Protein AF-A0A9D7F9H5-F1 (afdb_monomer_lite)

pLDDT: mean 81.32, std 13.12, range [48.09, 96.62]

Secondary structure (DSSP, 8-state):
-HHHHHHHTSS--SS-HHHHHHHHHHHHHHHHH-GGG--TTSGGGGSPP---------PPPSS---PPPP--SHHHHHHHHHHHHHHHT--TTPPP---------S-------

Foldseek 3Di:
DVQCCCVPPVVHGPDDPVRVVVVVVVVVVVCVVPVVPDDCPDPVNPPDDDPDPPPPDDDDAPDPDDDDDDDDDPVVVVVVLVVVCVVVVHDPPDDDDDDDDDDDPDDDDDDHD

Structure (mmCIF, N/CA/C/O backbone):
data_AF-A0A9D7F9H5-F1
#
_entry.id   AF-A0A9D7F9H5-F1
#
loop_
_atom_site.group_PDB
_atom_site.id
_atom_site.type_symbol
_atom_site.label_atom_id
_atom_site.label_alt_id
_atom_site.label_comp_id
_atom_site.label_asym_id
_atom_site.label_entity_id
_atom_site.label_seq_id
_atom_site.pdbx_PDB_ins_code
_atom_site.Cartn_x
_atom_site.Cartn_y
_atom_site.Cartn_z
_atom_site.occupancy
_atom_site.B_iso_or_equiv
_atom_site.auth_seq_id
_atom_site.auth_comp_id
_atom_site.auth_asym_id
_atom_site.auth_atom_id
_atom_site.pdbx_PDB_model_num
ATOM 1 N N . MET A 1 1 ? -10.804 -4.052 5.857 1.00 79.44 1 MET A N 1
ATOM 2 C CA . MET A 1 1 ? -9.917 -4.511 4.766 1.00 79.44 1 MET A CA 1
ATOM 3 C C . MET A 1 1 ? -10.554 -4.525 3.388 1.00 79.44 1 MET A C 1
ATOM 5 O O . MET A 1 1 ? -10.019 -3.832 2.543 1.00 79.44 1 MET A O 1
ATOM 9 N N . TYR A 1 2 ? -11.657 -5.238 3.119 1.00 92.50 2 TYR A N 1
ATOM 10 C CA . TYR A 1 2 ? -12.221 -5.275 1.752 1.00 92.50 2 TYR A CA 1
ATOM 11 C C . TYR A 1 2 ? -12.548 -3.883 1.177 1.00 92.50 2 TYR A C 1
ATOM 13 O O . TYR A 1 2 ? -12.075 -3.538 0.098 1.00 92.50 2 TYR A O 1
ATOM 21 N N . HIS A 1 3 ? -13.301 -3.064 1.920 1.00 93.06 3 HIS A N 1
ATOM 22 C CA . HIS A 1 3 ? -13.669 -1.713 1.480 1.00 93.06 3 HIS A CA 1
ATOM 23 C C . HIS A 1 3 ? -12.452 -0.781 1.349 1.00 93.06 3 HIS A C 1
ATOM 25 O O . HIS A 1 3 ? -12.349 -0.066 0.360 1.00 93.06 3 HIS A O 1
ATOM 31 N N . GLU A 1 4 ? -11.491 -0.860 2.280 1.00 91.19 4 GLU A N 1
ATOM 32 C CA . GLU A 1 4 ? -10.222 -0.112 2.212 1.00 91.19 4 GLU A CA 1
ATOM 33 C C . GLU A 1 4 ? -9.412 -0.490 0.964 1.00 91.19 4 GLU A C 1
ATOM 35 O O . GLU A 1 4 ? -8.902 0.380 0.271 1.00 91.19 4 GLU A O 1
ATOM 40 N N . TRP A 1 5 ? -9.310 -1.783 0.648 1.00 92.94 5 TRP A N 1
ATOM 41 C CA . TRP A 1 5 ? -8.585 -2.266 -0.527 1.00 92.94 5 TRP A CA 1
ATOM 42 C C . TRP A 1 5 ? -9.242 -1.795 -1.826 1.00 92.94 5 TRP A C 1
ATOM 44 O O . TRP A 1 5 ? -8.563 -1.300 -2.723 1.00 92.94 5 TRP A O 1
ATOM 54 N N . ARG A 1 6 ? -10.574 -1.874 -1.911 1.00 95.38 6 ARG A N 1
ATOM 55 C CA . ARG A 1 6 ? -11.311 -1.356 -3.069 1.00 95.38 6 ARG A CA 1
ATOM 56 C C . ARG A 1 6 ? -11.147 0.151 -3.244 1.00 95.38 6 ARG A C 1
ATOM 58 O O . ARG A 1 6 ? -11.012 0.604 -4.373 1.00 95.38 6 ARG A O 1
ATOM 65 N N . TYR A 1 7 ? -11.111 0.902 -2.146 1.00 93.69 7 TYR A N 1
ATOM 66 C CA . TYR A 1 7 ? -10.914 2.347 -2.171 1.00 93.69 7 TYR A CA 1
ATOM 67 C C . TYR A 1 7 ? -9.469 2.731 -2.538 1.00 93.69 7 TYR A C 1
ATOM 69 O O . TYR A 1 7 ? -9.254 3.442 -3.512 1.00 93.69 7 TYR A O 1
ATOM 77 N N . TYR A 1 8 ? -8.466 2.235 -1.805 1.00 91.00 8 TYR A N 1
ATOM 78 C CA . TYR A 1 8 ? -7.075 2.693 -1.933 1.00 91.00 8 TYR A CA 1
ATOM 79 C C . TYR A 1 8 ? -6.249 1.963 -2.994 1.00 91.00 8 TYR A C 1
ATOM 81 O O . TYR A 1 8 ? -5.310 2.549 -3.523 1.00 91.00 8 TYR A O 1
ATOM 89 N N . VAL A 1 9 ? -6.546 0.692 -3.280 1.00 93.06 9 VAL A N 1
ATOM 90 C CA . VAL A 1 9 ? -5.742 -0.127 -4.206 1.00 93.06 9 VAL A CA 1
ATOM 91 C C . VAL A 1 9 ? -6.406 -0.222 -5.569 1.00 93.06 9 VAL A C 1
ATOM 93 O O . VAL A 1 9 ? -5.754 0.004 -6.582 1.00 93.06 9 VAL A O 1
ATOM 96 N N . LEU A 1 10 ? -7.701 -0.545 -5.605 1.00 94.69 10 LEU A N 1
ATOM 97 C CA . LEU A 1 10 ? -8.418 -0.667 -6.876 1.00 94.69 10 LEU A CA 1
ATOM 98 C C . LEU A 1 10 ? -8.973 0.654 -7.408 1.00 94.69 10 LEU A C 1
ATOM 100 O O . LEU A 1 10 ? -9.323 0.710 -8.584 1.00 94.69 10 LEU A O 1
ATOM 104 N N . ASN A 1 11 ? -9.079 1.688 -6.565 1.00 93.75 11 ASN A N 1
ATOM 105 C CA . ASN A 1 11 ? -9.773 2.932 -6.901 1.00 93.75 11 ASN A CA 1
ATOM 106 C C . ASN A 1 11 ? -11.203 2.684 -7.448 1.00 93.75 11 ASN A C 1
ATOM 108 O O . ASN A 1 11 ? -11.657 3.346 -8.378 1.00 93.75 11 ASN A O 1
ATOM 112 N N . ASP A 1 12 ? -11.896 1.690 -6.883 1.00 96.44 12 ASP A N 1
ATOM 113 C CA . ASP A 1 12 ? -13.228 1.215 -7.287 1.00 96.44 12 ASP A CA 1
ATOM 114 C C . ASP A 1 12 ? -14.095 0.939 -6.037 1.00 96.44 12 ASP A C 1
ATOM 116 O O . ASP A 1 12 ? -14.340 -0.224 -5.672 1.00 96.44 12 ASP A O 1
ATOM 120 N N . PRO A 1 13 ? -14.499 1.991 -5.299 1.00 94.06 13 PRO A N 1
ATOM 121 C CA . PRO A 1 13 ? -15.216 1.850 -4.037 1.00 94.06 13 PRO A CA 1
ATOM 122 C C . PRO A 1 13 ? -16.637 1.297 -4.231 1.00 94.06 13 PRO A C 1
ATOM 124 O O . PRO A 1 13 ? -17.369 1.699 -5.127 1.00 94.06 13 PRO A O 1
ATOM 127 N N . VAL A 1 14 ? -17.049 0.386 -3.342 1.00 96.62 14 VAL A N 1
ATOM 128 C CA . VAL A 1 14 ? -18.415 -0.202 -3.318 1.00 96.62 14 VAL A CA 1
ATOM 129 C C . VAL A 1 14 ? -19.354 0.446 -2.319 1.00 96.62 14 VAL A C 1
ATOM 131 O O . VAL A 1 14 ? -20.549 0.180 -2.337 1.00 96.62 14 VAL A O 1
ATOM 134 N N . VAL A 1 15 ? -18.785 1.214 -1.402 1.00 95.31 15 VAL A N 1
ATOM 135 C CA . VAL A 1 15 ? -19.495 1.948 -0.363 1.00 95.31 15 VAL A CA 1
ATOM 136 C C . VAL A 1 15 ? -18.928 3.350 -0.359 1.00 95.31 15 VAL A C 1
ATOM 138 O O . VAL A 1 15 ? -17.743 3.539 -0.650 1.00 95.31 15 VAL A O 1
ATOM 141 N N . ASN A 1 16 ? -19.769 4.324 -0.052 1.00 95.12 16 ASN A N 1
ATOM 142 C CA . ASN A 1 16 ? -19.306 5.691 0.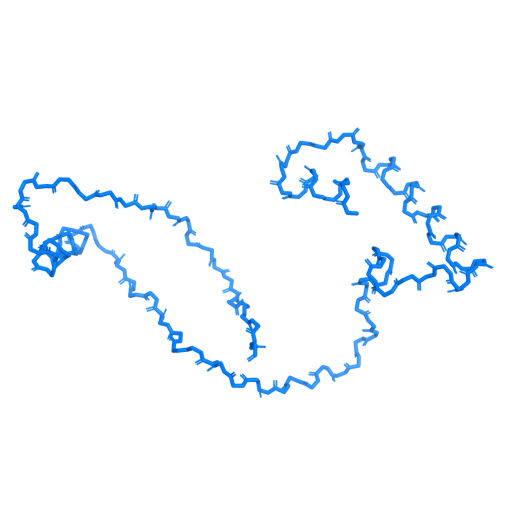136 1.00 95.12 16 ASN A CA 1
ATOM 143 C C . ASN A 1 16 ? -18.683 5.879 1.531 1.00 95.12 16 ASN A C 1
ATOM 145 O O . ASN A 1 16 ? -18.803 5.023 2.413 1.00 95.12 16 ASN A O 1
ATOM 149 N N . ASP A 1 17 ? -18.051 7.032 1.735 1.00 94.12 17 ASP A N 1
ATOM 150 C CA . ASP A 1 17 ? -17.359 7.364 2.984 1.00 94.12 17 ASP A CA 1
ATOM 151 C C . ASP A 1 17 ? -18.285 7.304 4.208 1.00 94.12 17 ASP A C 1
ATOM 153 O O . ASP A 1 17 ? -17.901 6.790 5.256 1.00 94.12 17 ASP A O 1
ATOM 157 N N . PHE A 1 18 ? -19.538 7.753 4.080 1.00 96.44 18 PHE A N 1
ATOM 158 C CA . PHE A 1 18 ? -20.502 7.731 5.183 1.00 96.44 18 PHE A CA 1
ATOM 159 C C . PHE A 1 18 ? -20.884 6.302 5.597 1.00 96.44 18 PHE A C 1
ATOM 161 O O . PHE A 1 18 ? -20.989 5.993 6.787 1.00 96.44 18 PHE A O 1
ATOM 168 N N . GLU A 1 19 ? -21.091 5.417 4.624 1.00 96.38 19 GLU A N 1
ATOM 169 C CA . GLU A 1 19 ? -21.368 4.001 4.869 1.00 96.38 19 GLU A CA 1
ATOM 170 C C . GLU A 1 19 ? -20.172 3.315 5.530 1.00 96.38 19 GLU A C 1
ATOM 172 O O . GLU A 1 19 ? -20.343 2.591 6.514 1.00 96.38 19 GLU A O 1
ATOM 177 N N . TYR A 1 20 ? -18.961 3.589 5.037 1.00 95.31 20 TYR A N 1
ATOM 178 C CA . TYR A 1 20 ? -17.730 3.087 5.636 1.00 95.31 20 TYR A CA 1
ATOM 179 C C . TYR A 1 20 ? -17.577 3.555 7.089 1.00 95.31 20 TYR A C 1
ATOM 181 O O . TYR A 1 20 ? -17.369 2.731 7.982 1.00 95.31 20 TYR A O 1
ATOM 189 N N . ASP A 1 21 ? -17.761 4.848 7.351 1.00 95.06 21 ASP A N 1
ATOM 190 C CA . ASP A 1 21 ? -17.682 5.429 8.692 1.00 95.06 21 ASP A CA 1
ATOM 191 C C . ASP A 1 21 ? -18.711 4.822 9.649 1.00 95.06 21 ASP A C 1
ATOM 193 O O . ASP A 1 21 ? -18.418 4.583 10.825 1.00 95.06 21 ASP A O 1
ATOM 197 N N . SER A 1 22 ? -19.924 4.555 9.162 1.00 96.62 22 SER A N 1
ATOM 198 C CA . SER A 1 22 ? -20.971 3.893 9.942 1.00 96.62 22 SER A CA 1
ATOM 199 C C . SER A 1 22 ? -20.558 2.474 10.338 1.00 96.62 22 SER A C 1
ATOM 201 O O . SER A 1 22 ? -20.647 2.113 11.515 1.00 96.62 22 SER A O 1
ATOM 203 N N . LEU A 1 23 ? -20.043 1.685 9.390 1.00 95.06 23 LEU A N 1
ATOM 204 C CA . LEU A 1 23 ? -19.539 0.333 9.649 1.00 95.06 23 LEU A CA 1
ATOM 205 C C . LEU A 1 23 ? -18.348 0.350 10.615 1.00 95.06 23 LEU A C 1
ATOM 207 O O . LEU A 1 23 ? -18.282 -0.462 11.539 1.00 95.06 23 LEU A O 1
ATOM 211 N N . PHE A 1 24 ? -17.432 1.302 10.446 1.00 94.81 24 PHE A N 1
ATOM 212 C CA . PHE A 1 24 ? -16.259 1.444 11.302 1.00 94.81 24 PHE A CA 1
ATOM 213 C C . PHE A 1 24 ? -16.644 1.789 12.748 1.00 94.81 24 PHE A C 1
ATOM 215 O O . PHE A 1 24 ? -16.132 1.176 13.685 1.00 94.81 24 PHE A O 1
ATOM 222 N N . LYS A 1 25 ? -17.607 2.698 12.953 1.00 95.50 25 LYS A N 1
ATOM 223 C CA . LYS A 1 25 ? -18.153 3.015 14.288 1.00 95.50 25 LYS A CA 1
ATOM 224 C C . LYS A 1 25 ? -18.848 1.816 14.931 1.00 95.50 25 LYS A C 1
ATOM 226 O O . LYS A 1 25 ? -18.703 1.597 16.131 1.00 95.50 25 LYS A O 1
ATOM 231 N N . GLN A 1 26 ? -19.592 1.031 14.154 1.00 95.69 26 GLN A N 1
ATOM 232 C CA . GLN A 1 26 ? -20.226 -0.192 14.657 1.00 95.69 26 GLN A CA 1
ATOM 233 C C . GLN A 1 26 ? -19.183 -1.212 15.126 1.00 95.69 26 GLN A C 1
ATOM 235 O O . GLN A 1 26 ? -19.332 -1.768 16.213 1.00 95.69 26 GLN A O 1
ATOM 240 N N . LEU A 1 27 ? -18.105 -1.403 14.359 1.00 94.44 27 LEU A N 1
ATOM 241 C CA . LEU A 1 27 ? -16.990 -2.271 14.742 1.00 94.44 27 LEU A CA 1
ATOM 242 C C . LEU A 1 27 ? -16.328 -1.801 16.045 1.00 94.44 27 LEU A C 1
ATOM 244 O O . LEU A 1 27 ? -16.175 -2.597 16.967 1.00 94.44 27 LEU A O 1
ATOM 248 N N . GLN A 1 28 ? -16.019 -0.505 16.161 1.00 94.06 28 GLN A N 1
ATOM 249 C CA . GLN A 1 28 ? -15.465 0.071 17.392 1.00 94.06 28 GLN A CA 1
ATOM 250 C C . GLN A 1 28 ? -16.370 -0.167 18.603 1.00 94.06 28 GLN A C 1
ATOM 252 O O . GLN A 1 28 ? -15.899 -0.560 19.671 1.00 94.06 28 GLN A O 1
ATOM 257 N N . ASN A 1 29 ? -17.677 0.050 18.441 1.00 95.94 29 ASN A N 1
ATOM 258 C CA . ASN A 1 29 ? -18.642 -0.187 19.507 1.00 95.94 29 ASN A CA 1
ATOM 259 C C . ASN A 1 29 ? -18.645 -1.660 19.926 1.00 95.94 29 ASN A C 1
ATOM 261 O O . ASN A 1 29 ? -18.624 -1.942 21.122 1.00 95.94 29 ASN A O 1
ATOM 265 N N . LEU A 1 30 ? -18.637 -2.594 18.974 1.00 95.19 30 LEU A N 1
ATOM 266 C CA . LEU A 1 30 ? -18.610 -4.026 19.269 1.00 95.19 30 LEU A CA 1
ATOM 267 C C . LEU A 1 30 ? -17.354 -4.430 20.039 1.00 95.19 30 LEU A C 1
ATOM 269 O O . LEU A 1 30 ? -17.466 -5.090 21.065 1.00 95.19 30 LEU A O 1
ATOM 273 N N . GLU A 1 31 ? -16.179 -3.996 19.602 1.00 95.31 31 GLU A N 1
ATOM 274 C CA . GLU A 1 31 ? -14.919 -4.307 20.286 1.00 95.31 31 GLU A CA 1
ATOM 275 C C . GLU A 1 31 ? -14.830 -3.665 21.673 1.00 95.31 31 GLU A C 1
ATOM 277 O O . GLU A 1 31 ? -14.268 -4.255 22.591 1.00 95.31 31 GLU A O 1
ATOM 282 N N . THR A 1 32 ? -15.447 -2.495 21.861 1.00 93.44 32 THR A N 1
ATOM 283 C CA . THR A 1 32 ? -15.546 -1.852 23.180 1.00 93.44 32 THR A CA 1
ATOM 284 C C . THR A 1 32 ? -16.415 -2.668 24.140 1.00 93.44 32 THR A C 1
ATOM 286 O O . THR A 1 32 ? -16.060 -2.838 25.304 1.00 93.44 32 THR A O 1
ATOM 289 N N . HIS A 1 33 ? -17.553 -3.188 23.666 1.00 96.50 33 HIS A N 1
ATOM 290 C CA . HIS A 1 33 ? -18.466 -3.989 24.492 1.00 96.50 33 HIS A CA 1
ATOM 291 C C . HIS A 1 33 ? -17.976 -5.428 24.688 1.00 96.50 33 HIS A C 1
ATOM 293 O O . HIS A 1 33 ? -18.272 -6.049 25.708 1.00 96.50 33 HIS A O 1
ATOM 299 N N . TYR A 1 34 ? -17.206 -5.949 23.733 1.00 94.75 34 TYR A N 1
ATOM 300 C CA . TYR A 1 34 ? -16.667 -7.303 23.736 1.00 94.75 34 TYR A CA 1
ATOM 301 C C . TYR A 1 34 ? -15.158 -7.280 23.467 1.00 94.75 34 TYR A C 1
ATOM 303 O O . TYR A 1 34 ? -14.723 -7.643 22.371 1.00 94.75 34 TYR A O 1
ATOM 311 N N . PRO A 1 35 ? -14.333 -6.932 24.472 1.00 90.44 35 PRO A N 1
ATOM 312 C CA . PRO A 1 35 ? -12.884 -6.818 24.295 1.00 90.44 35 PRO A CA 1
ATOM 313 C C . PRO A 1 35 ? -12.215 -8.098 23.777 1.00 90.44 35 PRO A C 1
ATOM 315 O O . PRO A 1 35 ? -11.206 -8.033 23.087 1.00 90.44 35 PRO A O 1
ATOM 318 N N . GLY A 1 36 ? -12.796 -9.273 24.052 1.00 92.12 36 GLY A N 1
ATOM 319 C CA . GLY A 1 36 ? -12.300 -10.556 23.540 1.00 92.12 36 GLY A CA 1
ATOM 320 C C . GLY A 1 36 ? -12.454 -10.758 22.025 1.00 92.12 36 GLY A C 1
ATOM 321 O O . GLY A 1 36 ? -11.880 -11.703 21.494 1.00 92.12 36 GLY A O 1
ATOM 322 N N . LEU A 1 37 ? -13.218 -9.905 21.331 1.00 90.12 37 LEU A N 1
ATOM 323 C CA . LEU A 1 37 ? -13.354 -9.918 19.869 1.00 90.12 37 LEU A CA 1
ATOM 324 C C . LEU A 1 37 ? -12.351 -8.990 19.167 1.00 90.12 37 LEU A C 1
ATOM 326 O O . LEU A 1 37 ? -12.214 -9.067 17.946 1.00 90.12 37 LEU A O 1
ATOM 330 N N . ALA A 1 38 ? -11.654 -8.127 19.913 1.00 90.12 38 ALA A N 1
ATOM 331 C CA . ALA A 1 38 ? -10.666 -7.213 19.357 1.00 90.12 38 ALA A CA 1
ATOM 332 C C . ALA A 1 38 ? -9.402 -7.987 18.943 1.00 90.12 38 ALA A C 1
ATOM 334 O O . ALA A 1 38 ? -8.545 -8.314 19.764 1.00 90.12 38 ALA A O 1
ATOM 335 N N . SER A 1 39 ? -9.298 -8.303 17.651 1.00 89.25 39 SER A N 1
ATOM 336 C CA . SER A 1 39 ? -8.100 -8.915 17.070 1.00 89.25 39 SER A CA 1
ATOM 337 C C . SER A 1 39 ? -7.002 -7.863 16.843 1.00 89.25 39 SER A C 1
ATOM 339 O O . SER A 1 39 ? -7.332 -6.754 16.413 1.00 89.25 39 SER A O 1
ATOM 341 N N . PRO A 1 40 ? -5.707 -8.195 17.027 1.00 87.88 40 PRO A N 1
ATOM 342 C CA . PRO A 1 40 ? -4.591 -7.303 16.691 1.00 87.88 40 PRO A CA 1
ATOM 343 C C . PRO A 1 40 ? -4.605 -6.790 15.242 1.00 87.88 40 PRO A C 1
ATOM 345 O O . PRO A 1 40 ? -4.161 -5.678 14.978 1.00 87.88 40 PRO A O 1
ATOM 348 N N . ASP A 1 41 ? -5.157 -7.570 14.308 1.00 87.06 41 ASP A N 1
ATOM 349 C CA . ASP A 1 41 ? -5.233 -7.207 12.885 1.00 87.06 41 ASP A CA 1
ATOM 350 C C . ASP A 1 41 ? -6.454 -6.339 12.537 1.00 87.06 41 ASP A C 1
ATOM 352 O O . ASP A 1 41 ? -6.647 -5.953 11.373 1.00 87.06 41 ASP A O 1
ATOM 356 N N . SER A 1 42 ? -7.316 -6.059 13.520 1.00 90.12 42 SER A N 1
ATOM 357 C CA . SER A 1 42 ? -8.538 -5.294 13.306 1.00 90.12 42 SER A CA 1
ATOM 358 C C . SER A 1 42 ? -8.221 -3.879 12.804 1.00 90.12 42 SER A C 1
ATOM 360 O O . SER A 1 42 ? -7.297 -3.232 13.308 1.00 90.12 42 SER A O 1
ATOM 362 N N . PRO A 1 43 ? -8.994 -3.339 11.841 1.00 89.69 43 PRO A N 1
ATOM 363 C CA . PRO A 1 43 ? -8.821 -1.970 11.356 1.00 89.69 43 PRO A CA 1
ATOM 364 C C . PRO A 1 43 ? -8.817 -0.902 12.460 1.00 89.69 43 PRO A C 1
ATOM 366 O O . PRO A 1 43 ? -8.174 0.134 12.310 1.00 89.69 43 PRO A O 1
ATOM 369 N N . THR A 1 44 ? -9.503 -1.143 13.577 1.00 90.62 44 THR A N 1
ATOM 370 C CA . THR A 1 44 ? -9.577 -0.221 14.722 1.00 90.62 44 THR A CA 1
ATOM 371 C C . THR A 1 44 ? -8.285 -0.166 15.542 1.00 90.62 44 THR A C 1
ATOM 373 O O . THR A 1 44 ? -8.012 0.863 16.158 1.00 90.62 44 THR A O 1
ATOM 376 N N . GLN A 1 45 ? -7.477 -1.231 15.510 1.00 88.06 45 GLN A N 1
ATOM 377 C CA . GLN A 1 45 ? -6.217 -1.368 16.252 1.00 88.06 45 GLN A CA 1
ATOM 378 C C . GLN A 1 45 ? -5.010 -0.816 15.481 1.00 88.06 45 GLN A C 1
ATOM 380 O O . GLN A 1 45 ? -3.919 -0.705 16.026 1.00 88.06 45 GLN A O 1
ATOM 385 N N . ARG A 1 46 ? -5.192 -0.420 14.214 1.00 81.81 46 ARG A N 1
ATOM 386 C CA . ARG A 1 46 ? -4.122 0.140 13.367 1.00 81.81 46 ARG A CA 1
ATOM 387 C C . ARG A 1 46 ? -3.739 1.577 13.703 1.00 81.81 46 ARG A C 1
ATOM 389 O O . ARG A 1 46 ? -2.814 2.115 13.095 1.00 81.81 46 ARG A O 1
ATOM 396 N N . ARG A 1 47 ? -4.453 2.240 14.619 1.00 64.19 47 ARG A N 1
ATOM 397 C CA . ARG A 1 47 ? -4.011 3.551 15.099 1.00 64.19 47 ARG A CA 1
ATOM 398 C C . ARG A 1 47 ? -2.724 3.358 15.881 1.00 64.19 47 ARG A C 1
ATOM 400 O O . ARG A 1 47 ? -2.665 2.508 16.761 1.00 64.19 47 ARG A O 1
ATOM 407 N N . SER A 1 48 ? -1.718 4.166 15.554 1.00 50.50 48 SER A N 1
ATOM 408 C CA . SER A 1 48 ? -0.496 4.240 16.346 1.00 50.50 48 SER A CA 1
ATOM 409 C C . SER A 1 48 ? -0.891 4.414 17.808 1.00 50.50 48 SER A C 1
ATOM 411 O O . SER A 1 48 ? -1.571 5.387 18.143 1.00 50.50 48 SER A O 1
ATOM 413 N N . ALA A 1 49 ? -0.479 3.469 18.659 1.00 50.72 49 ALA 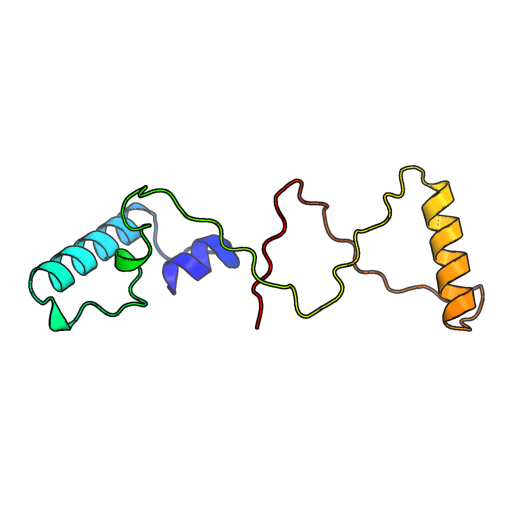A N 1
ATOM 414 C CA . ALA A 1 49 ? -0.390 3.728 20.087 1.00 50.72 49 ALA A CA 1
ATOM 415 C C . ALA A 1 49 ? 0.374 5.048 20.269 1.00 50.72 49 ALA A C 1
ATOM 417 O O . ALA A 1 49 ? 1.219 5.373 19.426 1.00 50.72 49 ALA A O 1
ATOM 418 N N . ASP A 1 50 ? -0.014 5.810 21.293 1.00 50.31 50 ASP A N 1
ATOM 419 C CA . ASP A 1 50 ? 0.445 7.164 21.611 1.00 50.31 50 ASP A CA 1
ATOM 420 C C . ASP A 1 50 ? 1.865 7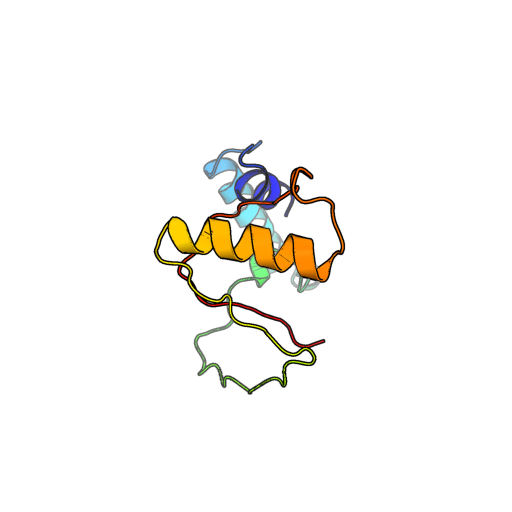.470 21.136 1.00 50.31 50 ASP A C 1
ATOM 422 O O . ASP A 1 50 ? 2.741 6.611 21.235 1.00 50.31 50 ASP A O 1
ATOM 426 N N . LEU A 1 51 ? 2.077 8.719 20.688 1.00 51.59 51 LEU A N 1
ATOM 427 C CA . LEU A 1 51 ? 3.352 9.355 20.307 1.00 51.59 51 LEU A CA 1
ATOM 428 C C . LEU A 1 51 ? 4.382 9.357 21.460 1.00 51.59 51 LEU A C 1
ATOM 430 O O . LEU A 1 51 ? 4.937 10.382 21.843 1.00 51.59 51 LEU A O 1
ATOM 434 N N . THR A 1 52 ? 4.618 8.199 22.049 1.00 52.75 52 THR A N 1
ATOM 435 C CA . THR A 1 52 ? 5.707 7.885 22.944 1.00 52.75 52 THR A CA 1
ATOM 436 C C . THR A 1 52 ? 6.906 7.703 22.042 1.00 52.75 52 THR A C 1
ATOM 438 O O . THR A 1 52 ? 6.871 6.893 21.120 1.00 52.75 52 THR A O 1
ATOM 441 N N . GLU A 1 53 ? 7.895 8.572 22.248 1.00 56.41 53 GLU A N 1
ATOM 442 C CA . GLU A 1 53 ? 9.207 8.603 21.606 1.00 56.41 53 GLU A CA 1
ATOM 443 C C . GLU A 1 53 ? 9.532 7.299 20.872 1.00 56.41 53 GLU A C 1
ATOM 445 O O . GLU A 1 53 ? 9.980 6.317 21.468 1.00 56.41 53 GLU A O 1
ATOM 450 N N . VAL A 1 54 ? 9.253 7.271 19.564 1.00 59.66 54 VAL A N 1
ATOM 451 C CA . VAL A 1 54 ? 9.547 6.101 18.744 1.00 59.66 54 VAL A CA 1
ATOM 452 C C . VAL A 1 54 ? 11.062 5.979 18.708 1.00 59.66 54 VAL A C 1
ATOM 454 O O . VAL A 1 54 ? 11.748 6.698 17.981 1.00 59.66 54 VAL A O 1
ATOM 457 N N . SER A 1 55 ? 11.598 5.082 19.532 1.00 60.25 55 SER A N 1
ATOM 458 C CA . SER A 1 55 ? 13.004 4.722 19.483 1.00 60.25 55 SER A CA 1
ATOM 459 C C . SER A 1 55 ? 13.233 3.972 18.177 1.00 60.25 55 SER A C 1
ATOM 461 O O . SER A 1 55 ? 12.923 2.786 18.046 1.00 60.25 55 SER A O 1
ATOM 463 N N . LEU A 1 56 ? 13.727 4.694 17.172 1.00 67.62 56 LEU A N 1
ATOM 464 C CA . LEU A 1 56 ? 14.120 4.120 15.894 1.00 67.62 56 LEU A CA 1
ATOM 465 C C . LEU A 1 56 ? 15.346 3.239 16.124 1.00 67.62 56 LEU A C 1
ATOM 467 O O . LEU A 1 56 ? 16.489 3.698 16.130 1.00 67.62 56 LEU A O 1
ATOM 471 N N . ARG A 1 57 ? 15.106 1.948 16.342 1.00 70.12 57 ARG A N 1
ATOM 472 C CA . ARG A 1 57 ? 16.175 0.961 16.397 1.00 70.12 57 ARG A CA 1
ATOM 473 C C . ARG A 1 57 ? 16.604 0.646 14.970 1.00 70.12 57 ARG A C 1
ATOM 475 O O . ARG A 1 57 ? 15.790 0.206 14.163 1.00 70.12 57 ARG A O 1
ATOM 482 N N . GLY A 1 58 ? 17.882 0.860 14.664 1.00 70.25 58 GLY A N 1
ATOM 483 C CA . GLY A 1 58 ? 18.448 0.464 13.378 1.00 70.25 58 GLY A CA 1
ATOM 484 C C . GLY A 1 58 ? 18.280 -1.040 13.174 1.00 70.25 58 GLY A C 1
ATOM 485 O O . GLY A 1 58 ? 18.837 -1.834 13.933 1.00 70.25 58 GLY A O 1
ATOM 486 N N . VAL A 1 59 ? 17.497 -1.426 12.169 1.00 72.62 59 VAL A N 1
ATOM 487 C CA . VAL A 1 59 ? 17.381 -2.818 11.731 1.00 72.62 59 VAL A CA 1
ATOM 488 C C . VAL A 1 59 ? 18.391 -3.019 10.601 1.00 72.62 59 VAL A C 1
ATOM 490 O O . VAL A 1 59 ? 18.353 -2.259 9.629 1.00 72.62 59 VAL A O 1
ATOM 493 N N . PRO A 1 60 ? 19.317 -3.988 10.707 1.00 69.19 60 PRO A N 1
ATOM 494 C CA . PRO A 1 60 ? 20.238 -4.271 9.618 1.00 69.19 60 PRO A CA 1
ATOM 495 C C . PRO A 1 60 ? 19.441 -4.730 8.393 1.00 69.19 60 PRO A C 1
ATOM 497 O O . PRO A 1 60 ? 18.667 -5.683 8.462 1.00 69.19 60 PRO A O 1
ATOM 500 N N . GLN A 1 61 ? 19.619 -4.042 7.267 1.00 63.31 61 GLN A N 1
ATOM 501 C CA . GLN A 1 61 ? 19.035 -4.474 6.003 1.00 63.31 61 GLN A CA 1
ATOM 502 C C . GLN A 1 61 ? 19.792 -5.713 5.510 1.00 63.31 61 GLN A C 1
ATOM 504 O O . GLN A 1 61 ? 20.995 -5.653 5.262 1.00 63.31 61 GLN A O 1
ATOM 509 N N . SER A 1 62 ? 19.083 -6.839 5.392 1.00 65.25 62 SER A N 1
ATOM 510 C CA . SER A 1 62 ? 19.647 -8.132 4.970 1.00 65.25 62 SER A CA 1
ATOM 511 C C . SER A 1 62 ? 20.151 -8.118 3.515 1.00 65.25 62 SER A C 1
ATOM 513 O O . SER A 1 62 ? 21.082 -8.843 3.169 1.00 65.25 62 SER A O 1
ATOM 515 N N . ASN A 1 63 ? 19.612 -7.222 2.679 1.00 64.06 63 ASN A N 1
ATOM 516 C CA . ASN A 1 63 ? 19.981 -7.086 1.273 1.00 64.06 63 ASN A CA 1
ATOM 517 C C . ASN A 1 63 ? 20.715 -5.766 1.015 1.00 64.06 63 ASN A C 1
ATOM 519 O O . ASN A 1 63 ? 20.346 -4.725 1.558 1.00 64.06 63 ASN A O 1
ATOM 523 N N . SER A 1 64 ? 21.715 -5.789 0.127 1.00 65.69 64 SER A N 1
ATOM 524 C CA . SER A 1 64 ? 22.362 -4.571 -0.370 1.00 65.69 64 SER A CA 1
ATOM 525 C C . SER A 1 64 ? 21.358 -3.738 -1.166 1.00 65.69 64 SER A C 1
ATOM 527 O O . SER A 1 64 ? 21.113 -4.003 -2.345 1.00 65.69 64 SER A O 1
ATOM 529 N N . PHE A 1 65 ? 20.776 -2.730 -0.523 1.00 67.56 65 PHE A N 1
ATOM 530 C CA . PHE A 1 65 ? 19.976 -1.723 -1.201 1.00 67.56 65 PHE A CA 1
ATOM 531 C C . PHE A 1 65 ? 20.852 -0.982 -2.219 1.00 67.56 65 PHE A C 1
ATOM 533 O O . PHE A 1 65 ? 21.928 -0.483 -1.880 1.00 67.56 65 PHE A O 1
ATOM 540 N N . ARG A 1 66 ? 20.411 -0.929 -3.478 1.00 72.56 66 ARG A N 1
ATOM 541 C CA . ARG A 1 66 ? 21.065 -0.142 -4.527 1.00 72.56 66 ARG A CA 1
ATOM 542 C C . ARG A 1 66 ? 20.213 1.075 -4.831 1.00 72.56 66 ARG A C 1
ATOM 544 O O . ARG A 1 66 ? 19.058 0.944 -5.218 1.00 72.56 66 ARG A O 1
ATOM 551 N N . TRP A 1 67 ? 20.816 2.245 -4.676 1.00 69.81 67 TRP A N 1
ATOM 552 C CA . TRP A 1 67 ? 20.214 3.499 -5.099 1.00 69.81 67 TRP A CA 1
ATOM 553 C C . TRP A 1 67 ? 20.172 3.568 -6.630 1.00 69.81 67 TRP A C 1
ATOM 555 O O . TRP A 1 67 ? 21.172 3.221 -7.268 1.00 69.81 67 TRP A O 1
ATOM 565 N N . PRO A 1 68 ? 19.059 4.025 -7.230 1.00 71.81 68 PRO A N 1
ATOM 566 C CA . PRO A 1 68 ? 19.023 4.332 -8.653 1.00 71.81 68 PRO A CA 1
ATOM 567 C C . PRO A 1 68 ? 20.063 5.404 -8.990 1.00 71.81 68 PRO A C 1
ATOM 569 O O . PRO A 1 68 ? 20.214 6.380 -8.251 1.00 71.81 68 PRO A O 1
ATOM 572 N N . ILE A 1 69 ? 20.763 5.241 -10.112 1.00 74.88 69 ILE A N 1
ATOM 573 C CA . ILE A 1 69 ? 21.637 6.288 -10.646 1.00 74.88 69 ILE A CA 1
ATOM 574 C C . ILE A 1 69 ? 20.735 7.288 -11.382 1.00 74.88 69 ILE A C 1
ATOM 576 O O . ILE A 1 69 ? 20.035 6.884 -12.310 1.00 74.88 69 ILE A O 1
ATOM 580 N N . PRO A 1 70 ? 20.695 8.570 -10.979 1.00 68.50 70 PRO A N 1
ATOM 581 C CA . PRO A 1 70 ? 19.866 9.555 -11.654 1.00 68.50 70 PRO A CA 1
ATOM 582 C C . PRO A 1 70 ? 20.394 9.809 -13.067 1.00 68.50 70 PRO A C 1
ATOM 584 O O . PRO A 1 70 ? 21.555 10.171 -13.252 1.00 68.50 70 PRO A O 1
ATOM 587 N N . MET A 1 71 ? 19.521 9.659 -14.057 1.00 69.75 71 MET A N 1
ATOM 588 C CA . MET A 1 71 ? 19.800 9.974 -15.454 1.00 69.75 71 MET A CA 1
ATOM 589 C C . MET A 1 71 ? 19.048 11.259 -15.787 1.00 69.75 71 MET A C 1
ATOM 591 O O . MET A 1 71 ? 17.822 11.279 -15.801 1.00 69.75 71 MET A O 1
ATOM 595 N N . MET A 1 72 ? 19.787 12.357 -15.944 1.00 66.19 72 MET A N 1
ATOM 596 C CA . MET A 1 72 ? 19.220 13.713 -16.018 1.00 66.19 72 MET A CA 1
ATOM 597 C C . MET A 1 72 ? 19.162 14.276 -17.449 1.00 66.19 72 MET A C 1
ATOM 599 O O . MET A 1 72 ? 18.775 15.426 -17.631 1.00 66.19 72 MET A O 1
ATOM 603 N N . GLN A 1 73 ? 19.600 13.507 -18.447 1.00 70.56 73 GLN A N 1
ATOM 604 C CA . GLN A 1 73 ? 19.714 13.917 -19.850 1.00 70.56 73 GLN A CA 1
ATOM 605 C C . GLN A 1 73 ? 19.266 12.766 -20.753 1.00 70.56 73 GLN A C 1
ATOM 607 O O . GLN A 1 73 ? 19.545 11.610 -20.439 1.00 70.56 73 GLN A O 1
ATOM 612 N N . ASP A 1 74 ? 18.618 13.084 -21.873 1.00 67.31 74 ASP A N 1
ATOM 613 C CA . ASP A 1 74 ? 18.098 12.084 -22.816 1.00 67.31 74 ASP A CA 1
ATOM 614 C C . ASP A 1 74 ? 19.218 11.228 -23.431 1.00 67.31 74 ASP A C 1
ATOM 616 O O . ASP A 1 74 ? 19.047 10.023 -23.614 1.00 67.31 74 ASP A O 1
ATOM 620 N N . ASP A 1 75 ? 20.400 11.814 -23.641 1.00 65.75 75 ASP A N 1
ATOM 621 C CA . ASP A 1 75 ? 21.579 11.113 -24.167 1.00 65.75 75 ASP A CA 1
ATOM 622 C C . ASP A 1 75 ? 22.024 9.951 -23.255 1.00 65.75 75 ASP A C 1
ATOM 624 O O . ASP A 1 75 ? 22.473 8.909 -23.736 1.00 65.75 75 ASP A O 1
ATOM 628 N N . LEU A 1 76 ? 21.810 10.067 -21.936 1.00 70.00 76 LEU A N 1
ATOM 629 C CA . LEU A 1 76 ? 22.142 9.006 -20.977 1.00 70.00 76 LEU A CA 1
ATOM 630 C C . LEU A 1 76 ? 21.255 7.768 -21.165 1.00 70.00 76 LEU A C 1
ATOM 632 O O . LEU A 1 76 ? 21.691 6.656 -20.875 1.00 70.00 76 LEU A O 1
ATOM 636 N N . VAL A 1 77 ? 20.017 7.932 -21.648 1.00 76.50 77 VAL A N 1
ATOM 637 C CA . VAL A 1 77 ? 19.095 6.809 -21.897 1.00 76.50 77 VAL A CA 1
ATOM 638 C C . VAL A 1 77 ? 19.601 5.946 -23.052 1.00 76.50 77 VAL A C 1
ATOM 640 O O . VAL A 1 77 ? 19.536 4.719 -22.965 1.00 76.50 77 VAL A O 1
ATOM 643 N N . GLY A 1 78 ? 20.168 6.573 -24.087 1.00 78.44 78 GLY A N 1
ATOM 644 C CA . GLY A 1 78 ? 20.829 5.868 -25.188 1.00 78.44 78 GLY A CA 1
ATOM 645 C C . GLY A 1 78 ? 22.065 5.097 -24.723 1.00 78.44 78 GLY A C 1
ATOM 646 O O . GLY A 1 78 ? 22.203 3.913 -25.023 1.00 78.44 78 GLY A O 1
ATOM 647 N N . GLU A 1 79 ? 22.922 5.720 -23.908 1.00 82.81 79 GLU A N 1
ATOM 648 C CA . GLU A 1 79 ? 24.096 5.044 -23.335 1.00 82.81 79 GLU A CA 1
ATOM 649 C C . GLU A 1 79 ? 23.713 3.851 -22.447 1.00 82.81 79 GLU A C 1
ATOM 651 O O . GLU A 1 79 ? 24.391 2.820 -22.453 1.00 82.81 79 GLU A O 1
ATOM 656 N N . PHE A 1 80 ? 22.624 3.968 -21.683 1.00 83.31 80 PHE A N 1
ATOM 657 C CA . PHE A 1 80 ? 22.095 2.865 -20.886 1.00 83.31 80 PHE A CA 1
ATOM 658 C C . PHE A 1 80 ? 21.618 1.705 -21.765 1.00 83.31 80 PHE A C 1
ATOM 660 O O . PHE A 1 80 ? 21.972 0.560 -21.482 1.00 83.31 80 PHE A O 1
ATOM 667 N N . ASP A 1 81 ? 20.875 1.981 -22.841 1.00 83.81 81 ASP A N 1
ATOM 668 C CA . ASP A 1 81 ? 20.429 0.954 -23.792 1.00 83.81 81 ASP A CA 1
ATOM 669 C C . ASP A 1 81 ? 21.621 0.190 -24.394 1.00 83.81 81 ASP A C 1
ATOM 671 O O . ASP A 1 81 ? 21.661 -1.045 -24.364 1.00 83.81 81 ASP A O 1
ATOM 675 N N . GLU A 1 82 ? 22.651 0.910 -24.844 1.00 85.06 82 GLU A N 1
ATOM 676 C CA . GLU A 1 82 ? 23.879 0.309 -25.373 1.00 85.06 82 GLU A CA 1
ATOM 677 C C . GLU A 1 82 ? 24.607 -0.553 -24.329 1.00 85.06 82 GLU A C 1
ATOM 679 O O . GLU A 1 82 ? 25.046 -1.672 -24.625 1.00 85.06 82 GLU A O 1
ATOM 684 N N . GLN A 1 83 ? 24.724 -0.064 -23.090 1.00 85.44 83 GLN A N 1
ATOM 685 C CA . GLN A 1 83 ? 25.373 -0.797 -22.002 1.00 85.44 83 GLN A CA 1
ATOM 686 C C . GLN A 1 83 ? 24.611 -2.069 -21.628 1.00 85.44 83 GLN A C 1
ATOM 688 O O . GLN A 1 83 ? 25.239 -3.119 -21.459 1.00 85.44 83 GLN A O 1
ATOM 693 N N . VAL A 1 84 ? 23.279 -2.014 -21.531 1.00 86.38 84 VAL A N 1
ATOM 694 C CA . VAL A 1 84 ? 22.458 -3.192 -21.222 1.00 86.38 84 VAL A CA 1
ATOM 695 C C . VAL A 1 84 ? 22.591 -4.231 -22.328 1.00 86.38 84 VAL A C 1
ATOM 697 O O . VAL A 1 84 ? 22.897 -5.382 -22.020 1.00 86.38 84 VAL A O 1
ATOM 700 N N . LYS A 1 85 ? 22.476 -3.837 -23.603 1.00 86.38 85 LYS A N 1
ATOM 701 C CA . LYS A 1 85 ? 22.644 -4.752 -24.748 1.00 86.38 85 LYS A CA 1
ATOM 702 C C . LYS A 1 85 ? 24.013 -5.422 -24.760 1.00 86.38 85 LYS A C 1
ATOM 704 O O . LYS A 1 85 ? 24.119 -6.621 -25.022 1.00 86.38 85 LYS A O 1
ATOM 709 N N . LYS A 1 86 ? 25.066 -4.674 -24.423 1.00 87.00 86 LYS A N 1
ATOM 710 C CA . LYS A 1 86 ? 26.425 -5.212 -24.305 1.00 87.00 86 LYS A CA 1
ATOM 711 C C . LYS A 1 86 ? 26.550 -6.231 -23.171 1.00 87.00 86 LYS A C 1
ATOM 713 O O . LYS A 1 86 ? 27.209 -7.252 -23.352 1.00 87.00 86 LYS A O 1
ATOM 718 N N . LEU A 1 87 ? 25.935 -5.967 -22.017 1.00 87.75 87 LEU A N 1
ATOM 719 C CA . LEU A 1 87 ? 25.966 -6.863 -20.855 1.00 87.75 87 LEU A CA 1
ATOM 720 C C . LEU A 1 87 ? 25.141 -8.138 -21.067 1.00 87.75 87 LEU A C 1
ATOM 722 O O . LEU A 1 87 ? 25.529 -9.196 -20.577 1.00 87.75 87 LEU A O 1
ATOM 726 N N . THR A 1 88 ? 24.031 -8.056 -21.801 1.00 85.75 88 THR A N 1
ATOM 727 C CA . THR A 1 88 ? 23.146 -9.197 -22.090 1.00 85.75 88 THR A CA 1
ATOM 728 C C . THR A 1 88 ? 23.525 -9.962 -23.358 1.00 85.75 88 THR A C 1
ATOM 730 O O . THR A 1 88 ? 22.924 -10.995 -23.640 1.00 85.75 88 THR A O 1
ATOM 733 N N . MET A 1 89 ? 24.538 -9.494 -24.100 1.00 86.25 89 MET A N 1
ATOM 734 C CA . MET A 1 89 ? 24.958 -10.044 -25.398 1.00 86.25 89 MET A CA 1
ATOM 735 C C . MET A 1 89 ? 23.824 -10.038 -26.440 1.00 86.25 89 MET A C 1
ATOM 737 O O . MET A 1 89 ? 23.750 -10.917 -27.301 1.00 86.25 89 MET A O 1
ATOM 741 N N . SER A 1 90 ? 22.936 -9.045 -26.358 1.00 84.00 90 SER A N 1
ATOM 742 C CA . SER A 1 90 ? 21.836 -8.864 -27.304 1.00 84.00 90 SER A CA 1
ATOM 743 C C . SER A 1 90 ? 22.322 -8.256 -28.629 1.00 84.00 90 SER A C 1
ATOM 745 O O . SER A 1 90 ? 23.275 -7.471 -28.638 1.00 84.00 90 SER A O 1
ATOM 747 N N . PRO A 1 91 ? 21.660 -8.562 -29.761 1.00 80.06 91 PRO A N 1
ATOM 748 C CA . PRO A 1 91 ? 21.874 -7.853 -31.021 1.00 80.06 91 PRO A CA 1
ATOM 749 C C . PRO A 1 91 ? 21.673 -6.340 -30.863 1.00 80.06 91 PRO A C 1
ATOM 751 O O . PRO A 1 91 ? 20.807 -5.909 -30.105 1.00 80.06 91 PRO A O 1
ATOM 754 N N . VAL A 1 92 ? 22.428 -5.540 -31.622 1.00 71.81 92 VAL A N 1
ATOM 755 C CA . VAL A 1 92 ? 22.350 -4.063 -31.598 1.00 71.81 92 VAL A CA 1
ATOM 756 C C . VAL A 1 92 ? 20.920 -3.570 -31.868 1.00 71.81 92 VAL A C 1
ATOM 758 O O . VAL A 1 92 ? 20.436 -2.650 -31.206 1.00 71.81 92 VAL A O 1
ATOM 761 N N . ASP A 1 93 ? 20.218 -4.272 -32.757 1.00 76.88 93 ASP A N 1
ATOM 762 C CA . ASP A 1 93 ? 18.865 -3.937 -33.208 1.00 76.88 93 ASP A CA 1
ATOM 763 C C . ASP A 1 93 ? 17.761 -4.567 -32.338 1.00 76.88 93 ASP A C 1
ATOM 765 O O . ASP A 1 93 ? 16.575 -4.440 -32.643 1.00 76.88 93 ASP A O 1
ATOM 769 N N . ALA A 1 94 ? 18.122 -5.287 -31.270 1.00 78.25 94 ALA A N 1
ATOM 770 C CA . ALA A 1 94 ? 17.135 -5.871 -30.373 1.00 78.25 94 ALA A CA 1
ATOM 771 C C . ALA A 1 94 ? 16.399 -4.764 -29.605 1.00 78.25 94 ALA A C 1
ATOM 773 O O . ALA A 1 94 ? 17.022 -3.891 -29.001 1.00 78.25 94 ALA A O 1
ATOM 774 N N . GLY A 1 95 ? 15.067 -4.810 -29.606 1.00 79.62 95 GLY A N 1
ATOM 775 C CA . GL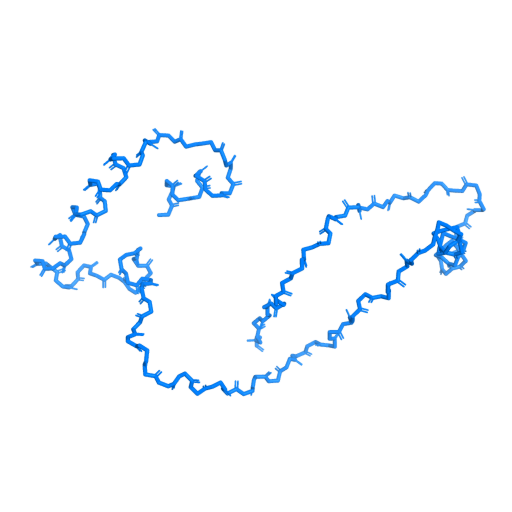Y A 1 95 ? 14.262 -3.963 -28.730 1.00 79.62 95 GLY A CA 1
ATOM 776 C C . GLY A 1 95 ? 14.389 -4.429 -27.280 1.00 79.62 95 GLY A C 1
ATOM 777 O O . GLY A 1 95 ? 14.250 -5.621 -27.005 1.00 79.62 95 GLY A O 1
ATOM 778 N N . LEU A 1 96 ? 14.657 -3.499 -26.364 1.00 81.75 96 LEU A N 1
ATOM 779 C CA . LEU A 1 96 ? 14.664 -3.765 -24.929 1.00 81.75 96 LEU A CA 1
ATOM 780 C C . LEU A 1 96 ? 13.248 -3.568 -24.375 1.00 81.75 96 LEU A C 1
ATOM 782 O O . LEU A 1 96 ? 12.632 -2.523 -24.588 1.00 81.75 96 LEU A O 1
ATOM 786 N N . GLU A 1 97 ? 12.727 -4.564 -23.663 1.00 85.06 97 GLU A N 1
ATOM 787 C CA . GLU A 1 97 ? 11.481 -4.412 -22.915 1.00 85.06 97 GLU A CA 1
ATOM 788 C C . GLU A 1 97 ? 11.798 -3.798 -21.546 1.00 85.06 97 GLU A C 1
ATOM 790 O O . GLU A 1 97 ? 12.489 -4.402 -20.725 1.00 85.06 97 GLU A O 1
ATOM 795 N N . CYS A 1 98 ? 11.310 -2.579 -21.318 1.00 81.88 98 CYS A N 1
ATOM 796 C CA . CYS A 1 98 ? 11.520 -1.830 -20.084 1.00 81.88 98 CYS A CA 1
ATOM 797 C C . CYS A 1 98 ? 10.188 -1.517 -19.412 1.00 81.88 98 CYS A C 1
ATOM 799 O O . CYS A 1 98 ? 9.233 -1.100 -20.067 1.00 81.88 98 CYS A O 1
ATOM 801 N N . VAL A 1 99 ? 10.161 -1.628 -18.086 1.00 89.12 99 VAL A N 1
ATOM 802 C CA . VAL A 1 99 ? 9.072 -1.095 -17.265 1.00 89.12 99 VAL A CA 1
ATOM 803 C C . VAL A 1 99 ? 9.472 0.306 -16.816 1.00 89.12 99 VAL A C 1
ATOM 805 O O . VAL A 1 99 ? 10.506 0.487 -16.176 1.00 89.12 99 VAL A O 1
ATOM 808 N N . VAL A 1 100 ? 8.667 1.303 -17.184 1.00 88.31 100 VAL A N 1
ATOM 809 C CA . VAL A 1 100 ? 8.868 2.698 -16.779 1.00 88.31 100 VAL A CA 1
ATOM 810 C C . VAL A 1 100 ? 7.910 3.007 -15.636 1.00 88.31 100 VAL A C 1
ATOM 812 O O . VAL A 1 100 ? 6.696 3.033 -15.830 1.00 88.31 100 VAL A O 1
ATOM 815 N N . GLU A 1 101 ? 8.459 3.247 -14.448 1.00 87.31 101 GLU A N 1
ATOM 816 C CA . GLU A 1 101 ? 7.692 3.593 -13.249 1.00 87.31 101 GLU A CA 1
ATOM 817 C C . GLU A 1 101 ? 7.901 5.071 -12.873 1.00 87.31 101 GLU A C 1
ATOM 819 O O . GLU A 1 101 ? 9.014 5.593 -13.007 1.00 87.31 101 GLU A O 1
ATOM 824 N N . PRO A 1 102 ? 6.863 5.781 -12.392 1.00 87.88 102 PRO A N 1
ATOM 825 C CA . PRO A 1 102 ? 7.016 7.148 -11.910 1.00 87.88 102 PRO A CA 1
ATOM 826 C C . PRO A 1 102 ? 7.916 7.198 -10.668 1.00 87.88 102 PRO A C 1
ATOM 828 O O . PRO A 1 102 ? 7.761 6.425 -9.723 1.00 87.88 102 PRO A O 1
ATOM 831 N N . LYS A 1 103 ? 8.836 8.168 -10.633 1.00 83.75 103 LYS A N 1
ATOM 832 C CA . LYS A 1 103 ? 9.676 8.414 -9.456 1.00 83.75 103 LYS A CA 1
ATOM 833 C C . LYS A 1 103 ? 8.858 9.103 -8.361 1.00 83.75 103 LYS A C 1
ATOM 835 O O . LYS A 1 103 ? 8.584 10.297 -8.451 1.00 83.75 103 LYS A O 1
ATOM 840 N N . TYR A 1 104 ? 8.528 8.366 -7.303 1.00 84.88 104 TYR A N 1
ATOM 841 C CA . TYR A 1 104 ? 7.912 8.924 -6.098 1.00 84.88 104 TYR A CA 1
ATOM 842 C C . TYR A 1 104 ? 8.971 9.561 -5.189 1.00 84.88 104 TYR A C 1
ATOM 844 O O . TYR A 1 104 ? 9.939 8.908 -4.797 1.00 84.88 104 TYR A O 1
ATOM 852 N N . ASP A 1 105 ? 8.798 10.841 -4.856 1.00 82.81 105 ASP A N 1
ATOM 853 C CA . ASP A 1 105 ? 9.711 11.582 -3.980 1.00 82.81 105 ASP A CA 1
ATOM 854 C C . ASP A 1 105 ? 9.286 11.435 -2.512 1.00 82.81 105 ASP A C 1
ATOM 856 O O . ASP A 1 105 ? 8.544 12.248 -1.961 1.00 82.81 105 ASP A O 1
ATOM 860 N N . GLY A 1 106 ? 9.688 10.320 -1.903 1.00 85.38 106 GLY A N 1
ATOM 861 C CA . GLY A 1 106 ? 9.342 9.963 -0.530 1.00 85.38 106 GLY A CA 1
ATOM 862 C C . GLY A 1 106 ? 10.423 9.127 0.152 1.00 85.38 106 GLY A C 1
ATOM 863 O O . GLY A 1 106 ? 11.496 8.878 -0.398 1.00 85.38 106 GLY A O 1
ATOM 864 N N . GLY A 1 107 ? 10.142 8.679 1.375 1.00 81.81 107 GLY A N 1
ATOM 865 C CA . GLY A 1 107 ? 11.023 7.765 2.102 1.00 81.81 107 GLY A CA 1
ATOM 866 C C . GLY A 1 107 ? 10.854 6.324 1.622 1.00 81.81 107 GLY A C 1
ATOM 867 O O . GLY A 1 107 ? 9.735 5.822 1.548 1.00 81.81 107 GLY A O 1
ATOM 868 N N . THR A 1 108 ? 11.958 5.632 1.333 1.00 79.00 108 THR A N 1
ATOM 869 C CA . THR A 1 108 ? 11.920 4.179 1.110 1.00 79.00 108 THR A CA 1
ATOM 870 C C . THR A 1 108 ? 11.676 3.465 2.436 1.00 79.00 108 THR A C 1
ATOM 872 O O . THR A 1 108 ? 12.431 3.653 3.390 1.00 79.00 108 THR A O 1
ATOM 875 N N . ILE A 1 109 ? 10.648 2.619 2.486 1.00 78.25 109 ILE A N 1
ATOM 876 C CA . ILE A 1 109 ? 10.360 1.747 3.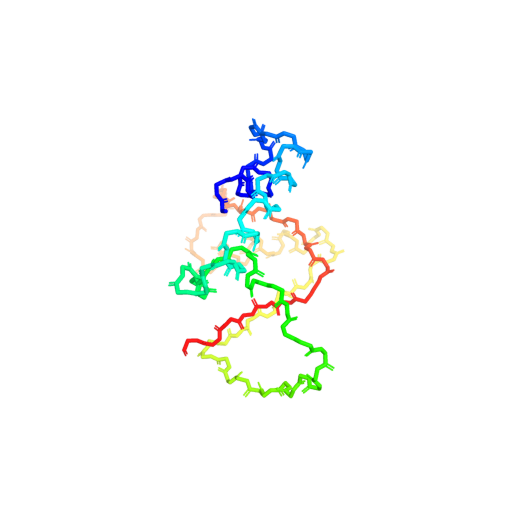626 1.00 78.25 109 ILE A CA 1
ATOM 877 C C . ILE A 1 109 ? 10.714 0.320 3.215 1.00 78.25 109 ILE A C 1
ATOM 879 O O . ILE A 1 109 ? 10.205 -0.187 2.220 1.00 78.25 109 ILE A O 1
ATOM 883 N N . ALA A 1 110 ? 11.585 -0.325 3.985 1.00 72.38 110 ALA A N 1
ATOM 884 C CA . ALA A 1 110 ? 11.942 -1.724 3.800 1.00 72.38 110 ALA A CA 1
ATOM 885 C C . ALA A 1 110 ? 11.899 -2.430 5.152 1.00 72.38 110 ALA A C 1
ATOM 887 O O . ALA A 1 110 ? 12.411 -1.917 6.149 1.00 72.38 110 ALA A O 1
ATOM 888 N N . THR A 1 111 ? 11.289 -3.607 5.188 1.00 59.00 111 THR A N 1
ATOM 889 C CA . THR A 1 111 ? 11.239 -4.452 6.379 1.00 59.00 111 THR A CA 1
ATOM 890 C C . THR A 1 111 ? 12.445 -5.388 6.360 1.00 59.00 111 THR A C 1
ATOM 892 O O . THR A 1 111 ? 12.698 -6.053 5.356 1.00 59.00 111 THR A O 1
ATOM 895 N N . GLY A 1 112 ? 13.221 -5.423 7.445 1.00 58.16 112 GLY A N 1
ATOM 896 C CA . GLY A 1 112 ? 14.212 -6.480 7.642 1.00 58.16 112 GLY A CA 1
ATOM 897 C C . GLY A 1 112 ? 13.481 -7.780 7.966 1.00 58.16 112 GLY A C 1
ATOM 898 O O . GLY A 1 112 ? 12.700 -7.798 8.917 1.00 58.16 112 GLY A O 1
ATOM 899 N N . LEU A 1 113 ? 13.689 -8.815 7.152 1.00 48.09 113 LEU A N 1
ATOM 900 C CA . LEU A 1 113 ? 13.329 -10.199 7.478 1.00 48.09 113 LEU A CA 1
ATOM 901 C C . LEU A 1 113 ? 14.363 -10.787 8.442 1.00 48.09 113 LEU A C 1
ATOM 903 O O . LEU A 1 113 ? 15.569 -10.515 8.229 1.00 48.09 113 LEU A O 1
#

Sequence (113 aa):
MYHEWRYYVLNDPVVNDFEYDSLFKQLQNLETHYPGLASPDSPTQRRSADLTEVSLRGVPQSNSFRWPIPMMQDDLVGEFDEQVKKLTMSPVDAGLECVVEPKYDGGTIATGL

Radius of gyration: 23.51 Å; ch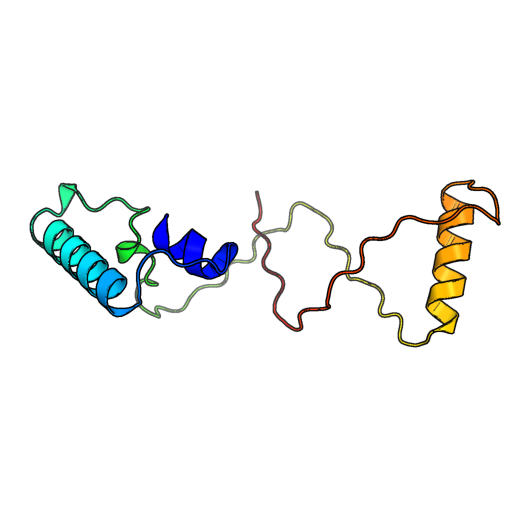ains: 1; bounding box: 48×24×58 Å